Protein AF-A0AAD9Q3C8-F1 (afdb_monomer_lite)

pLDDT: mean 82.65, std 12.61, range [32.62, 93.69]

Structure (mmCIF, N/CA/C/O backbone):
data_AF-A0AAD9Q3C8-F1
#
_entry.id   AF-A0AAD9Q3C8-F1
#
loop_
_atom_site.group_PDB
_atom_site.id
_atom_site.type_symbol
_atom_site.label_atom_id
_atom_site.label_alt_id
_atom_site.label_comp_id
_atom_site.label_asym_id
_atom_site.label_entity_id
_atom_site.label_seq_id
_atom_site.pdbx_PDB_ins_code
_atom_site.Cartn_x
_atom_site.Cartn_y
_atom_site.Cartn_z
_atom_site.occupancy
_atom_site.B_iso_or_equiv
_atom_site.auth_seq_id
_atom_site.a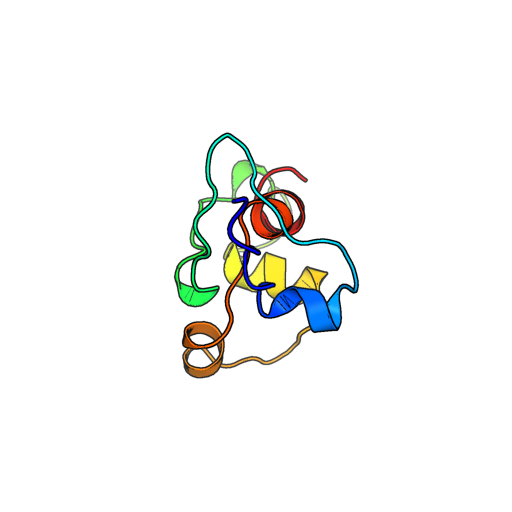uth_comp_id
_atom_site.auth_asym_id
_atom_site.auth_atom_id
_atom_site.pdbx_PDB_model_num
ATOM 1 N N . MET A 1 1 ? 18.973 -5.704 22.844 1.00 32.62 1 MET A N 1
ATOM 2 C CA . MET A 1 1 ? 17.507 -5.655 23.029 1.00 32.62 1 MET A CA 1
ATOM 3 C C . MET A 1 1 ? 16.893 -5.310 21.682 1.00 32.62 1 MET A C 1
ATOM 5 O O . MET A 1 1 ? 17.107 -4.205 21.211 1.00 32.62 1 MET A O 1
ATOM 9 N N . SER A 1 2 ? 16.266 -6.273 21.002 1.00 38.50 2 SER A N 1
ATOM 10 C CA . SER A 1 2 ? 15.640 -6.039 19.693 1.00 38.50 2 SER A CA 1
ATOM 11 C C . SER A 1 2 ? 14.272 -5.407 19.946 1.00 38.50 2 SER A C 1
ATOM 13 O O . SER A 1 2 ? 13.419 -6.035 20.575 1.00 38.50 2 SER A O 1
ATOM 15 N N . ALA A 1 3 ? 14.105 -4.135 19.579 1.00 44.09 3 ALA A N 1
ATOM 16 C CA . ALA A 1 3 ? 12.823 -3.457 19.693 1.00 44.09 3 ALA A CA 1
ATOM 17 C C . ALA A 1 3 ? 11.795 -4.265 18.895 1.00 44.09 3 ALA A C 1
ATOM 19 O O . ALA A 1 3 ? 11.970 -4.495 17.700 1.00 44.09 3 ALA A O 1
ATOM 20 N N . LYS A 1 4 ? 10.753 -4.744 19.575 1.00 45.56 4 LYS A N 1
ATOM 21 C CA . LYS A 1 4 ? 9.611 -5.402 18.947 1.00 45.56 4 LYS A CA 1
ATOM 22 C C . LYS A 1 4 ? 9.019 -4.385 17.972 1.00 45.56 4 LYS A C 1
ATOM 24 O O . LYS A 1 4 ? 8.370 -3.443 18.415 1.00 45.56 4 LYS A O 1
ATOM 29 N N . GLN A 1 5 ? 9.320 -4.509 16.678 1.00 58.22 5 GLN A N 1
ATOM 30 C CA . GLN A 1 5 ? 8.690 -3.681 15.654 1.00 58.22 5 GLN A CA 1
ATOM 31 C C . GLN A 1 5 ? 7.185 -3.919 15.788 1.00 58.22 5 GLN A C 1
ATOM 33 O O . GLN A 1 5 ? 6.716 -5.046 15.623 1.00 58.22 5 GLN A O 1
ATOM 38 N N . SER A 1 6 ? 6.447 -2.888 16.209 1.00 77.50 6 SER A N 1
ATOM 39 C CA . SER A 1 6 ? 4.987 -2.930 16.270 1.00 77.50 6 SER A CA 1
ATOM 40 C C . SER A 1 6 ? 4.476 -3.373 14.909 1.00 77.50 6 SER A C 1
ATOM 42 O O . SER A 1 6 ? 4.950 -2.858 13.904 1.00 77.50 6 SER A O 1
ATOM 44 N N . ASN A 1 7 ? 3.546 -4.323 14.853 1.00 89.56 7 ASN A N 1
ATOM 45 C CA . ASN A 1 7 ? 2.966 -4.743 13.581 1.00 89.56 7 ASN A CA 1
ATOM 46 C C . ASN A 1 7 ? 2.302 -3.544 12.880 1.00 89.56 7 ASN A C 1
ATOM 48 O O . ASN A 1 7 ? 1.749 -2.663 13.538 1.00 89.56 7 ASN A O 1
ATOM 52 N N . CYS A 1 8 ? 2.362 -3.487 11.548 1.00 92.19 8 CYS A N 1
ATOM 53 C CA . CYS A 1 8 ? 1.611 -2.486 10.795 1.00 92.19 8 CYS A CA 1
ATOM 54 C C . CYS A 1 8 ? 0.131 -2.881 10.725 1.00 92.19 8 CYS A C 1
ATOM 56 O O . CYS A 1 8 ? -0.216 -4.048 10.915 1.00 92.19 8 CYS A O 1
ATOM 58 N N . SER A 1 9 ? -0.740 -1.931 10.392 1.00 91.69 9 SER A N 1
ATOM 59 C CA . SER A 1 9 ? -2.196 -2.134 10.362 1.00 91.69 9 SER A CA 1
ATOM 60 C C . SER A 1 9 ? -2.633 -3.283 9.441 1.00 91.69 9 SER A C 1
ATOM 62 O O . SER A 1 9 ? -3.629 -3.946 9.698 1.00 91.69 9 SER A O 1
ATOM 64 N N . LEU A 1 10 ? -1.867 -3.564 8.382 1.00 90.12 10 LEU A N 1
ATOM 65 C CA . LEU A 1 10 ? -2.163 -4.657 7.446 1.00 90.12 10 LEU A CA 1
ATOM 66 C C . LEU A 1 10 ? -1.839 -6.058 7.986 1.00 90.12 10 LEU A C 1
ATOM 68 O O . LEU A 1 10 ? -2.275 -7.044 7.396 1.00 90.12 10 LEU A O 1
ATOM 72 N N . HIS A 1 11 ? -1.099 -6.178 9.091 1.00 90.56 11 HIS A N 1
ATOM 73 C CA . HIS A 1 11 ? -0.787 -7.475 9.693 1.00 90.56 11 HIS A CA 1
ATOM 74 C C . HIS A 1 11 ? -2.043 -8.228 10.129 1.00 90.56 11 HIS A C 1
ATOM 76 O O . HIS A 1 11 ? -2.143 -9.425 9.885 1.00 90.56 11 HIS A O 1
ATOM 82 N N . GLU A 1 12 ? -3.007 -7.528 10.731 1.00 86.38 12 GLU A N 1
ATOM 83 C CA . GLU A 1 12 ? -4.257 -8.135 11.205 1.00 86.38 12 GLU A CA 1
ATOM 84 C C . GLU A 1 12 ? -5.081 -8.720 10.053 1.00 86.38 12 GLU A C 1
ATOM 86 O O . GLU A 1 12 ? -5.765 -9.726 10.222 1.00 86.38 12 GLU A O 1
ATOM 91 N N . ILE A 1 13 ? -4.964 -8.130 8.864 1.00 87.81 13 ILE A N 1
ATOM 92 C CA . ILE A 1 13 ? -5.693 -8.549 7.666 1.00 87.81 13 ILE A CA 1
ATOM 93 C C . ILE A 1 13 ? -4.953 -9.685 6.960 1.00 87.81 13 ILE A C 1
ATOM 95 O O . ILE A 1 13 ? -5.550 -10.689 6.585 1.00 87.81 13 ILE A O 1
ATOM 99 N N . LEU A 1 14 ? -3.641 -9.537 6.781 1.00 88.25 14 LEU A N 1
ATOM 100 C CA . LEU A 1 14 ? -2.838 -10.476 6.001 1.00 88.25 14 LEU A CA 1
ATOM 101 C C . LEU A 1 14 ? -2.397 -11.698 6.800 1.00 88.25 14 LEU A C 1
ATOM 103 O O . LEU A 1 14 ? -1.998 -12.686 6.193 1.00 88.25 14 LEU A O 1
ATOM 107 N N . GLN A 1 15 ? -2.383 -11.611 8.134 1.00 88.44 15 GLN A N 1
ATOM 108 C CA . GLN A 1 15 ? -1.843 -12.636 9.036 1.00 88.44 15 GLN A CA 1
ATOM 109 C C . GLN A 1 15 ? -0.412 -13.073 8.654 1.00 88.44 15 GLN A C 1
ATOM 111 O O . GLN A 1 15 ? 0.039 -14.172 8.971 1.00 88.44 15 GLN A O 1
ATOM 116 N N . THR A 1 16 ? 0.331 -12.195 7.966 1.00 88.94 16 THR A N 1
ATOM 117 C CA . THR A 1 16 ? 1.720 -12.418 7.550 1.00 88.94 16 THR A CA 1
ATOM 118 C C . THR A 1 16 ? 2.668 -11.547 8.371 1.00 88.94 16 THR A C 1
ATOM 120 O O . THR A 1 16 ? 2.306 -10.422 8.736 1.00 88.94 16 THR A O 1
ATOM 123 N N . PRO A 1 17 ? 3.897 -12.012 8.664 1.00 90.06 17 PRO A N 1
ATOM 124 C CA . PRO A 1 17 ? 4.810 -11.271 9.528 1.00 90.06 17 PRO A CA 1
ATOM 125 C C . PRO A 1 17 ? 5.199 -9.914 8.935 1.00 90.06 17 PRO A C 1
ATOM 127 O O . PRO A 1 17 ? 5.613 -9.844 7.773 1.00 90.06 17 PRO A O 1
ATOM 130 N N . CYS A 1 18 ? 5.134 -8.862 9.755 1.00 91.88 18 CYS A N 1
ATOM 131 C CA . CYS A 1 18 ? 5.737 -7.571 9.436 1.00 91.88 18 CYS A CA 1
ATOM 132 C C . CYS A 1 18 ? 7.264 -7.672 9.359 1.00 91.88 18 CYS A C 1
ATOM 134 O O . CYS A 1 18 ? 7.876 -8.638 9.821 1.00 91.88 18 CYS A O 1
ATOM 136 N N . GLY A 1 19 ? 7.883 -6.659 8.762 1.00 89.88 19 GLY A N 1
ATOM 137 C CA . GLY A 1 19 ? 9.329 -6.522 8.804 1.00 89.88 19 GLY A CA 1
ATOM 138 C C . GLY A 1 19 ? 9.866 -5.450 7.873 1.00 89.88 19 GLY A C 1
ATOM 139 O O . GLY A 1 19 ? 9.128 -4.764 7.158 1.00 89.88 19 GLY A O 1
ATOM 140 N N . SER A 1 20 ? 11.188 -5.358 7.873 1.00 88.88 20 SER A N 1
ATOM 141 C CA . SER A 1 20 ? 11.962 -4.472 7.020 1.00 88.88 20 SER A CA 1
ATOM 142 C C . SER A 1 20 ? 12.083 -4.992 5.581 1.00 88.88 20 SER A C 1
ATOM 144 O O . SER A 1 20 ? 11.829 -6.163 5.278 1.00 88.88 20 SER A O 1
ATOM 146 N N . SER A 1 21 ? 12.450 -4.094 4.667 1.00 86.69 21 SER A N 1
ATOM 147 C CA . SER A 1 21 ? 12.759 -4.405 3.268 1.00 86.69 21 SER A CA 1
ATOM 148 C C . SER A 1 21 ? 13.730 -3.371 2.707 1.00 86.69 21 SER A C 1
ATOM 150 O O . SER A 1 21 ? 13.567 -2.178 2.955 1.00 86.69 21 SER A O 1
ATOM 152 N N . ARG A 1 22 ? 14.746 -3.820 1.954 1.00 83.00 22 ARG A N 1
ATOM 153 C CA . ARG A 1 22 ? 15.782 -2.971 1.327 1.00 83.00 22 ARG A CA 1
ATOM 154 C C . ARG A 1 22 ? 16.379 -1.917 2.276 1.00 83.00 22 ARG A C 1
ATOM 156 O O . ARG A 1 22 ? 16.528 -0.763 1.890 1.00 83.00 22 ARG A O 1
ATOM 163 N N . HIS A 1 23 ? 16.728 -2.323 3.498 1.00 84.06 23 HIS A N 1
ATOM 164 C CA . HIS A 1 23 ? 17.286 -1.453 4.551 1.00 84.06 23 HIS A CA 1
ATOM 165 C C . HIS A 1 23 ? 16.326 -0.383 5.094 1.00 84.06 23 HIS A C 1
ATOM 167 O O . HIS A 1 23 ? 16.746 0.482 5.855 1.00 84.06 23 HIS A O 1
ATOM 173 N N . ASN A 1 24 ? 15.044 -0.436 4.733 1.00 79.31 24 ASN A N 1
ATOM 174 C CA . ASN A 1 24 ? 14.023 0.399 5.341 1.00 79.31 24 ASN A CA 1
ATOM 175 C C . ASN A 1 24 ? 13.299 -0.397 6.431 1.00 79.31 24 ASN A C 1
ATOM 177 O O . ASN A 1 24 ? 12.846 -1.520 6.190 1.00 79.31 24 ASN A O 1
ATOM 181 N N . GLU A 1 25 ? 13.198 0.196 7.616 1.00 78.75 25 GLU A N 1
ATOM 182 C CA . GLU A 1 25 ? 12.525 -0.363 8.794 1.00 78.75 25 GLU A CA 1
ATOM 183 C C . GLU A 1 25 ? 11.303 0.468 9.212 1.00 78.75 25 GLU A C 1
ATOM 185 O O . GLU A 1 25 ? 10.486 0.014 10.011 1.00 78.75 25 GLU A O 1
ATOM 190 N N . SER A 1 26 ? 11.150 1.669 8.650 1.00 86.62 26 SER A N 1
ATOM 191 C CA . SER A 1 26 ? 10.123 2.621 9.054 1.00 86.62 26 SER A CA 1
ATOM 192 C C . SER A 1 26 ? 8.777 2.282 8.435 1.00 86.62 26 SER A C 1
ATOM 194 O O . SER A 1 26 ? 8.647 2.087 7.225 1.00 86.62 26 SER A O 1
ATOM 196 N N . HIS A 1 27 ? 7.752 2.247 9.280 1.00 90.44 27 HIS A N 1
ATOM 197 C CA . HIS A 1 27 ? 6.372 2.177 8.827 1.00 90.44 27 HIS A CA 1
ATOM 198 C C . HIS A 1 27 ? 5.956 3.534 8.264 1.00 90.44 27 HIS A C 1
ATOM 200 O O . HIS A 1 27 ? 6.359 4.571 8.785 1.00 90.44 27 HIS A O 1
ATOM 206 N N . VAL A 1 28 ? 5.145 3.509 7.213 1.00 91.75 28 VAL A N 1
ATOM 207 C CA . VAL A 1 28 ? 4.564 4.711 6.600 1.00 91.75 28 VAL A CA 1
ATOM 208 C C . VAL A 1 28 ? 3.050 4.588 6.576 1.00 91.75 28 VAL A C 1
ATOM 210 O O . VAL A 1 28 ? 2.519 3.475 6.681 1.00 91.75 28 VAL A O 1
ATOM 213 N N . PHE A 1 29 ? 2.349 5.706 6.430 1.00 93.06 29 PHE A N 1
ATOM 214 C CA . PHE A 1 29 ? 0.915 5.664 6.194 1.00 93.06 29 PHE A CA 1
ATOM 215 C C . PHE A 1 29 ? 0.621 5.232 4.761 1.00 93.06 29 PHE A C 1
ATOM 217 O O . PHE A 1 29 ? 1.380 5.493 3.823 1.00 93.06 29 PHE A O 1
ATOM 224 N N . LEU A 1 30 ? -0.514 4.567 4.571 1.00 91.00 30 LEU A N 1
ATOM 225 C CA . LEU A 1 30 ? -0.932 4.118 3.249 1.00 91.00 30 LEU A CA 1
ATOM 226 C C . LEU A 1 30 ? -1.222 5.313 2.328 1.00 91.00 30 LEU A C 1
ATOM 228 O O . LEU A 1 30 ? -0.958 5.234 1.134 1.00 91.00 30 LEU A O 1
ATOM 232 N N . SER A 1 31 ? -1.651 6.448 2.892 1.00 90.06 31 SER A N 1
ATOM 233 C CA . SER A 1 31 ? -1.788 7.731 2.185 1.00 90.06 31 SER A CA 1
ATOM 234 C C . SER A 1 31 ? -0.471 8.287 1.624 1.00 90.06 31 SER A C 1
ATOM 236 O O . SER A 1 31 ? -0.499 9.106 0.714 1.00 90.06 31 SER A O 1
ATOM 238 N N . GLU A 1 32 ? 0.683 7.860 2.146 1.00 90.44 32 GLU A N 1
ATOM 239 C CA . GLU A 1 32 ? 2.015 8.280 1.679 1.00 90.44 32 GLU A CA 1
ATOM 240 C C . G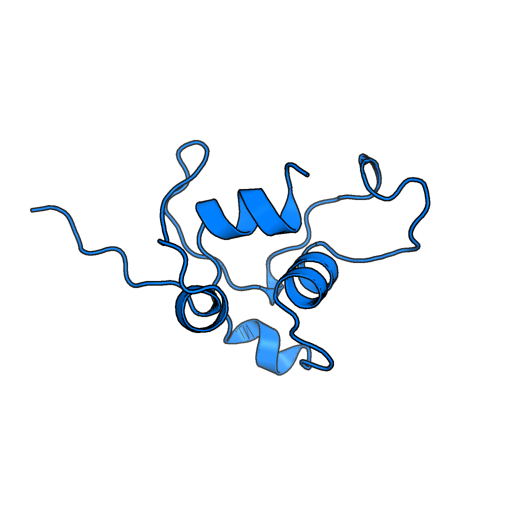LU A 1 32 ? 2.589 7.330 0.608 1.00 90.44 32 GLU A C 1
ATOM 242 O O . GLU A 1 32 ? 3.689 7.535 0.088 1.00 90.44 32 GLU A O 1
ATOM 247 N N . CYS A 1 33 ? 1.863 6.261 0.268 1.00 89.44 33 CYS A N 1
ATOM 248 C CA . CYS A 1 33 ? 2.245 5.327 -0.785 1.00 89.44 33 CYS A CA 1
ATOM 249 C C . CYS A 1 33 ? 1.805 5.871 -2.151 1.00 89.44 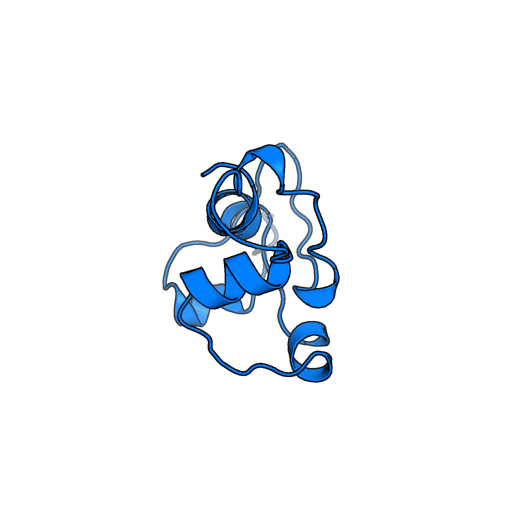33 CYS A C 1
ATOM 251 O O . CYS A 1 33 ? 0.683 5.630 -2.593 1.00 89.44 33 CYS A O 1
ATOM 253 N N . ASN A 1 34 ? 2.696 6.616 -2.811 1.00 87.69 34 ASN A N 1
ATOM 254 C CA . ASN A 1 34 ? 2.448 7.234 -4.117 1.00 87.69 34 ASN A CA 1
ATOM 255 C C . ASN A 1 34 ? 3.503 6.903 -5.184 1.00 87.69 34 ASN A C 1
ATOM 257 O O . ASN A 1 34 ? 3.637 7.657 -6.147 1.00 87.69 34 ASN A O 1
ATOM 261 N N . VAL A 1 35 ? 4.295 5.837 -5.003 1.00 86.81 35 VAL A N 1
ATOM 262 C CA . VAL A 1 35 ? 5.350 5.531 -5.976 1.00 86.81 35 VAL A CA 1
ATOM 263 C C . VAL A 1 35 ? 4.737 5.332 -7.357 1.00 86.81 35 VAL A C 1
ATOM 265 O O . VAL A 1 35 ? 3.672 4.728 -7.491 1.00 86.81 35 VAL A O 1
ATOM 268 N N . ASP A 1 36 ? 5.428 5.829 -8.375 1.00 84.12 36 ASP A N 1
ATOM 269 C CA . ASP A 1 36 ? 5.031 5.572 -9.746 1.00 84.12 36 ASP A CA 1
ATOM 270 C C . ASP A 1 36 ? 5.145 4.070 -10.043 1.00 84.12 36 ASP A C 1
ATOM 272 O O . ASP A 1 36 ? 6.232 3.486 -10.020 1.00 84.12 36 ASP A O 1
ATOM 276 N N . ILE A 1 37 ? 3.991 3.447 -10.271 1.00 84.31 37 ILE A N 1
ATOM 277 C CA . ILE A 1 37 ? 3.843 2.035 -10.635 1.00 84.31 37 ILE A CA 1
ATOM 278 C C . ILE A 1 37 ? 3.385 1.868 -12.090 1.00 84.31 37 ILE A C 1
ATOM 280 O O . ILE A 1 37 ? 3.078 0.750 -12.506 1.00 84.31 37 ILE A O 1
ATOM 284 N N . SER A 1 38 ? 3.368 2.946 -12.883 1.00 80.44 38 SER A N 1
ATOM 285 C CA . SER A 1 38 ? 2.937 2.936 -14.290 1.00 80.44 38 SER A CA 1
ATOM 286 C C . SER A 1 38 ? 3.695 1.906 -15.134 1.00 80.44 38 SER A C 1
ATOM 288 O O . SER A 1 38 ? 3.092 1.214 -15.954 1.00 80.44 38 SER A O 1
ATOM 290 N N . ALA A 1 39 ? 4.989 1.708 -14.855 1.00 78.00 39 ALA A N 1
ATOM 291 C CA . ALA A 1 39 ? 5.817 0.688 -15.500 1.00 78.00 39 ALA A CA 1
ATOM 292 C C . ALA A 1 39 ? 5.262 -0.744 -15.337 1.00 78.00 39 ALA A C 1
ATOM 294 O O . ALA A 1 39 ? 5.420 -1.572 -16.233 1.00 78.00 39 ALA A O 1
ATOM 295 N N . HIS A 1 40 ? 4.584 -1.032 -14.223 1.00 74.00 40 HIS A N 1
ATOM 296 C CA . HIS A 1 40 ? 3.945 -2.327 -13.969 1.00 74.00 40 HIS A CA 1
ATOM 297 C C . HIS A 1 40 ? 2.493 -2.372 -14.478 1.00 74.00 40 HIS A C 1
ATOM 299 O O . HIS A 1 40 ? 1.978 -3.438 -14.816 1.00 74.00 40 HIS A O 1
ATOM 305 N N . LEU A 1 41 ? 1.830 -1.217 -14.582 1.00 72.44 41 LEU A N 1
ATOM 306 C CA . LEU A 1 41 ? 0.421 -1.084 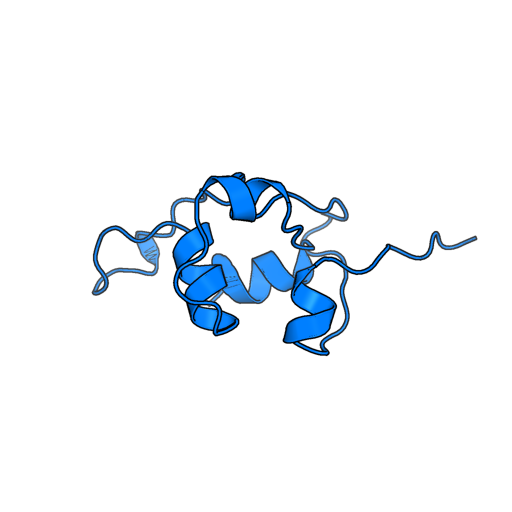-14.960 1.00 72.44 41 LEU A CA 1
ATOM 307 C C . LEU A 1 41 ? 0.193 -0.939 -16.470 1.00 72.44 41 LEU A C 1
ATOM 309 O O . LEU A 1 41 ? -0.833 -0.408 -16.865 1.00 72.44 41 LEU A O 1
ATOM 313 N N . SER A 1 42 ? 1.067 -1.469 -17.333 1.00 64.88 42 SER A N 1
ATOM 314 C CA . SER A 1 42 ? 0.960 -1.356 -18.809 1.00 64.88 42 SER A CA 1
ATOM 315 C C . SER A 1 42 ? -0.419 -1.678 -19.436 1.00 64.88 42 SER A C 1
ATOM 317 O O . SER A 1 42 ? -0.633 -1.395 -20.614 1.00 64.88 42 SER A O 1
ATOM 319 N N . LYS A 1 43 ? -1.359 -2.269 -18.678 1.00 61.22 43 LYS A N 1
ATOM 320 C CA . LYS A 1 43 ? -2.750 -2.553 -19.073 1.00 61.22 43 LYS A CA 1
ATOM 321 C C . LYS A 1 43 ? -3.831 -2.148 -18.054 1.00 61.22 43 LYS A C 1
ATOM 323 O O . LYS A 1 43 ? -5.005 -2.404 -18.307 1.00 61.22 43 LYS A O 1
ATOM 328 N N . CYS A 1 44 ? -3.471 -1.554 -16.921 1.00 58.06 44 CYS A N 1
ATOM 329 C CA . CYS A 1 44 ? -4.412 -1.076 -15.906 1.00 58.06 44 CYS A CA 1
ATOM 330 C C . CYS A 1 44 ? -4.366 0.455 -15.908 1.00 58.06 44 CYS A C 1
ATOM 332 O O . CYS A 1 44 ? -3.290 1.013 -16.070 1.00 58.06 44 CYS A O 1
ATOM 334 N N . GLY A 1 45 ? -5.511 1.131 -15.785 1.00 64.44 45 GLY A N 1
ATOM 335 C CA . GLY A 1 45 ? -5.573 2.600 -15.813 1.00 64.44 45 GLY A CA 1
ATOM 336 C C . GLY A 1 45 ? -4.767 3.283 -14.699 1.00 64.44 45 GLY A C 1
ATOM 337 O O . GLY A 1 45 ? -4.036 2.629 -13.957 1.00 64.44 45 GLY A O 1
ATOM 338 N N . ASP A 1 46 ? -4.936 4.599 -14.560 1.00 73.12 46 ASP A N 1
ATOM 339 C CA . ASP A 1 46 ? -4.276 5.397 -13.519 1.00 73.12 46 ASP A CA 1
ATOM 340 C C . ASP A 1 46 ? -4.711 4.933 -12.117 1.00 73.12 46 ASP A C 1
ATOM 342 O O . ASP A 1 46 ? -5.726 5.372 -11.580 1.00 73.12 46 ASP A O 1
ATOM 346 N N . VAL A 1 47 ? -3.954 3.997 -11.544 1.00 84.06 47 VAL A N 1
ATOM 347 C CA . VAL A 1 47 ? -4.139 3.459 -10.194 1.00 84.06 47 VAL A CA 1
ATOM 348 C C . VAL A 1 47 ? -2.913 3.830 -9.374 1.00 84.06 47 VAL A C 1
ATOM 350 O O . VAL A 1 47 ? -1.774 3.598 -9.784 1.00 84.06 47 VAL A O 1
ATOM 353 N N . THR A 1 48 ? -3.141 4.398 -8.197 1.00 87.69 48 THR A N 1
ATOM 354 C CA . THR A 1 48 ? -2.072 4.759 -7.262 1.00 87.69 48 THR A CA 1
ATOM 355 C C . THR A 1 48 ? -1.511 3.528 -6.541 1.00 87.69 48 THR A C 1
ATOM 357 O O . THR A 1 48 ? -2.181 2.503 -6.391 1.00 87.69 48 THR A O 1
ATOM 360 N N . GLU A 1 49 ? -0.279 3.621 -6.025 1.00 91.06 49 GLU A N 1
ATOM 361 C CA . GLU A 1 49 ? 0.316 2.564 -5.190 1.00 91.06 49 GLU A CA 1
ATOM 362 C C . GLU A 1 49 ? -0.599 2.195 -4.004 1.00 91.06 49 GLU A C 1
ATOM 364 O O . GLU A 1 49 ? -0.804 1.013 -3.727 1.00 91.06 49 GLU A O 1
ATOM 369 N N . ALA A 1 50 ? -1.198 3.187 -3.341 1.00 89.75 50 ALA A N 1
ATOM 370 C CA . ALA A 1 50 ? -2.154 2.990 -2.254 1.00 89.75 50 ALA A CA 1
ATOM 371 C C . ALA A 1 50 ? -3.387 2.169 -2.678 1.00 89.75 50 ALA A C 1
ATOM 373 O O . ALA A 1 50 ? -3.757 1.208 -1.999 1.00 89.75 50 ALA A O 1
ATOM 374 N N . GLU A 1 51 ? -4.008 2.506 -3.808 1.00 88.00 51 GLU A N 1
ATOM 375 C CA . GLU A 1 51 ? -5.177 1.788 -4.335 1.00 88.00 51 GLU A CA 1
ATOM 376 C C . GLU A 1 51 ? -4.844 0.353 -4.733 1.00 88.00 51 GLU A C 1
ATOM 378 O O . GLU A 1 51 ? -5.601 -0.572 -4.419 1.00 88.00 51 GLU A O 1
ATOM 383 N N . LEU A 1 52 ? -3.681 0.144 -5.352 1.00 89.06 52 LEU A N 1
ATOM 384 C CA . LEU A 1 52 ? -3.194 -1.193 -5.667 1.00 89.06 52 LEU A CA 1
ATOM 385 C C . LEU A 1 52 ? -3.019 -2.031 -4.394 1.00 89.06 52 LEU A C 1
ATOM 387 O O . LEU A 1 52 ? -3.475 -3.178 -4.339 1.00 89.06 52 LEU A O 1
ATOM 391 N N . ILE A 1 53 ? -2.378 -1.465 -3.366 1.00 91.69 53 ILE A N 1
ATOM 392 C CA . ILE A 1 53 ? -2.172 -2.141 -2.083 1.00 91.69 53 ILE A CA 1
ATOM 393 C C . ILE A 1 53 ? -3.524 -2.508 -1.463 1.00 91.69 53 ILE A C 1
ATOM 395 O O . ILE A 1 53 ? -3.710 -3.669 -1.102 1.00 91.69 53 ILE A O 1
ATOM 399 N N . MET A 1 54 ? -4.474 -1.567 -1.391 1.00 90.06 54 MET A N 1
ATOM 400 C CA . MET A 1 54 ? -5.826 -1.815 -0.871 1.00 90.06 54 MET A CA 1
ATOM 401 C C . MET A 1 54 ? -6.525 -2.959 -1.606 1.00 90.06 54 MET A C 1
ATOM 403 O O . MET A 1 54 ? -7.018 -3.897 -0.975 1.00 90.06 54 MET A O 1
ATOM 407 N N . SER A 1 55 ? -6.503 -2.923 -2.942 1.00 87.88 55 SER A N 1
ATOM 408 C CA . SER A 1 55 ? -7.122 -3.959 -3.767 1.00 87.88 55 SER A CA 1
ATOM 409 C C . SER A 1 55 ? -6.521 -5.339 -3.500 1.00 87.88 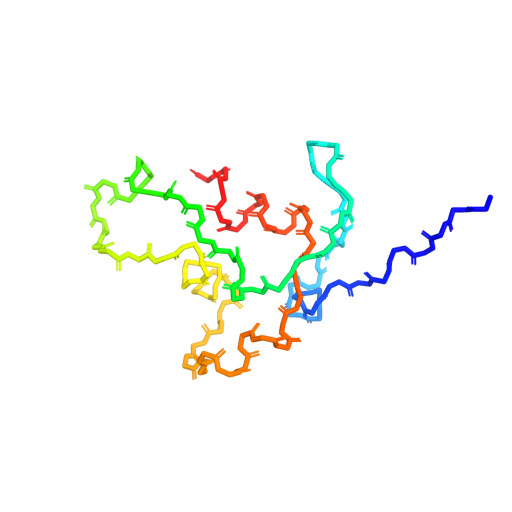55 SER A C 1
ATOM 411 O O . SER A 1 55 ? -7.242 -6.336 -3.540 1.00 87.88 55 SER A O 1
ATOM 413 N N . ARG A 1 56 ? -5.214 -5.418 -3.230 1.00 88.56 56 ARG A N 1
ATOM 414 C CA . ARG A 1 56 ? -4.508 -6.683 -2.976 1.00 88.56 56 ARG A CA 1
ATOM 415 C C . ARG A 1 56 ? -4.730 -7.237 -1.580 1.00 88.56 56 ARG A C 1
ATOM 417 O O . ARG A 1 56 ? -4.734 -8.452 -1.419 1.00 88.56 56 ARG A O 1
ATOM 424 N N . VAL A 1 57 ? -4.942 -6.374 -0.590 1.00 89.44 57 VAL A N 1
ATOM 425 C CA . VAL A 1 57 ? -5.323 -6.810 0.762 1.00 89.44 57 VAL A CA 1
ATOM 426 C C . VAL A 1 57 ? -6.825 -7.084 0.898 1.00 89.44 57 VAL A C 1
ATOM 428 O O . VAL A 1 57 ? -7.281 -7.458 1.972 1.00 89.44 57 VAL A O 1
ATOM 431 N N . GLY A 1 58 ? -7.604 -6.898 -0.174 1.00 87.12 58 GLY A N 1
ATOM 432 C CA . GLY A 1 58 ? -9.050 -7.125 -0.176 1.00 87.12 58 GLY A CA 1
ATOM 433 C C . GLY A 1 58 ? -9.862 -6.017 0.501 1.00 87.12 58 GLY A C 1
ATOM 434 O O . GLY A 1 58 ? -11.058 -6.194 0.726 1.00 87.12 58 GLY A O 1
ATOM 435 N N . ILE A 1 59 ? -9.251 -4.867 0.799 1.00 85.25 59 ILE A N 1
ATOM 436 C CA . ILE A 1 59 ? -9.960 -3.696 1.319 1.00 85.25 59 ILE A CA 1
ATOM 437 C C . ILE A 1 59 ? -10.566 -2.938 0.138 1.00 85.25 59 ILE A C 1
ATOM 439 O O . ILE A 1 59 ? -9.865 -2.544 -0.793 1.00 85.25 59 ILE A O 1
ATOM 443 N N . ARG A 1 60 ? -11.878 -2.699 0.183 1.00 78.69 60 ARG A N 1
ATOM 444 C CA . ARG A 1 60 ? -12.597 -1.889 -0.808 1.00 78.69 60 ARG A CA 1
ATOM 445 C C . ARG A 1 60 ? -13.280 -0.711 -0.120 1.00 78.69 60 ARG A C 1
ATOM 447 O O . ARG A 1 60 ? -13.860 -0.882 0.945 1.00 78.69 60 ARG A O 1
ATOM 454 N N . GLY A 1 61 ? -13.238 0.463 -0.753 1.00 74.44 61 GLY A N 1
ATOM 455 C CA . GLY A 1 61 ? -14.022 1.629 -0.332 1.00 74.44 61 GLY A CA 1
ATOM 456 C C . GLY A 1 61 ? -13.493 2.391 0.887 1.00 74.44 61 GLY A C 1
ATOM 457 O O . GLY A 1 61 ? -14.267 3.106 1.515 1.00 74.44 61 GLY A O 1
ATOM 458 N N . MET A 1 62 ? -12.206 2.263 1.230 1.00 82.12 62 MET A N 1
ATOM 459 C CA . MET A 1 62 ? -11.595 3.143 2.232 1.00 82.12 62 MET A CA 1
ATOM 460 C C . MET A 1 62 ? -11.509 4.578 1.705 1.00 82.12 62 MET A C 1
ATOM 462 O O . MET A 1 62 ? -11.045 4.811 0.589 1.00 82.12 62 MET A O 1
ATOM 466 N N . SER A 1 63 ? -11.936 5.546 2.516 1.00 83.50 63 SER A N 1
ATOM 467 C CA . SER A 1 63 ? -11.796 6.966 2.193 1.00 83.50 63 SER A CA 1
ATOM 468 C C . SER A 1 63 ? -10.353 7.441 2.377 1.00 83.50 63 SER A C 1
ATOM 470 O O . SER A 1 63 ? -9.585 6.863 3.149 1.00 83.50 63 SER A O 1
ATOM 472 N N . ALA A 1 64 ? -9.993 8.554 1.732 1.00 80.94 64 ALA A N 1
ATOM 473 C CA . ALA A 1 64 ? -8.677 9.177 1.899 1.00 80.94 64 ALA A CA 1
ATOM 474 C C . ALA A 1 64 ? -8.345 9.476 3.375 1.00 80.94 64 ALA A C 1
ATOM 476 O O . ALA A 1 64 ? -7.206 9.306 3.797 1.00 80.94 64 ALA A O 1
ATOM 477 N N . THR A 1 65 ? -9.342 9.844 4.184 1.00 86.25 65 THR A N 1
ATOM 478 C CA . THR A 1 65 ? -9.177 10.055 5.630 1.00 86.25 65 THR A CA 1
ATOM 479 C C . THR A 1 65 ? -8.878 8.757 6.372 1.00 86.25 65 THR A C 1
ATOM 481 O O . THR A 1 65 ? -8.097 8.753 7.310 1.00 86.25 65 THR A O 1
ATOM 484 N N . GLN A 1 66 ? -9.455 7.624 5.971 1.00 86.00 66 GLN A N 1
ATOM 485 C CA . GLN A 1 66 ? -9.132 6.344 6.609 1.00 86.00 66 GLN A CA 1
ATOM 486 C C . GLN A 1 66 ? -7.697 5.911 6.291 1.00 86.00 66 GLN A C 1
ATOM 488 O O . GLN A 1 66 ? -7.019 5.362 7.159 1.00 86.00 66 GLN A O 1
ATOM 493 N N . LEU A 1 67 ? -7.203 6.227 5.090 1.00 84.81 67 LEU A N 1
ATOM 494 C CA . LEU A 1 67 ? -5.833 5.912 4.680 1.00 84.81 67 LEU A CA 1
ATOM 495 C C . LEU A 1 67 ? -4.763 6.573 5.555 1.00 84.81 67 LEU A C 1
ATOM 497 O O . LEU A 1 67 ? -3.698 5.983 5.737 1.00 84.81 67 LEU A O 1
ATOM 501 N N . THR A 1 68 ? -5.042 7.743 6.139 1.00 88.12 68 THR A N 1
ATOM 502 C CA . THR A 1 68 ? -4.093 8.439 7.029 1.00 88.12 68 THR A CA 1
ATOM 503 C C . THR A 1 68 ? -3.933 7.762 8.389 1.00 88.12 68 THR A C 1
ATOM 505 O O . THR A 1 68 ? -3.066 8.149 9.164 1.00 88.12 68 THR A O 1
ATOM 508 N N . HIS A 1 69 ? -4.754 6.755 8.701 1.00 88.75 69 HIS A N 1
ATOM 509 C CA . HIS A 1 69 ? -4.667 5.975 9.939 1.00 88.75 69 HIS A CA 1
ATOM 510 C C . HIS A 1 69 ? -4.143 4.550 9.717 1.00 88.75 69 HIS A C 1
ATOM 512 O O . HIS A 1 69 ? -3.863 3.839 10.682 1.00 88.75 69 HIS A O 1
ATOM 518 N N . VAL A 1 70 ? -3.995 4.120 8.460 1.00 90.31 70 VAL A N 1
ATOM 519 C CA . VAL A 1 70 ? -3.511 2.780 8.116 1.00 90.31 70 VAL A CA 1
ATOM 520 C C . VAL A 1 70 ? -2.010 2.836 7.899 1.00 90.31 70 VAL A C 1
ATOM 522 O O . VAL A 1 70 ? -1.528 3.539 7.016 1.00 90.31 70 VAL A O 1
ATOM 525 N N . THR A 1 71 ? -1.268 2.059 8.682 1.00 93.69 71 THR A N 1
ATOM 526 C CA . THR A 1 71 ? 0.182 1.926 8.528 1.00 93.69 71 THR A CA 1
ATOM 527 C C . THR A 1 71 ? 0.544 0.684 7.722 1.00 93.69 71 THR A C 1
ATOM 529 O O . THR A 1 71 ? -0.100 -0.367 7.824 1.00 93.69 71 THR A O 1
ATOM 532 N N . ILE A 1 72 ? 1.628 0.780 6.956 1.00 93.00 72 ILE A N 1
ATOM 533 C CA . ILE A 1 72 ? 2.212 -0.327 6.203 1.00 93.00 72 ILE A CA 1
ATOM 534 C C . ILE A 1 72 ? 3.712 -0.440 6.483 1.00 93.00 72 ILE A C 1
ATOM 536 O O . ILE A 1 72 ? 4.442 0.552 6.481 1.00 93.00 72 ILE A O 1
ATOM 540 N N . CYS A 1 73 ? 4.178 -1.667 6.732 1.00 93.69 73 CYS A N 1
ATOM 541 C CA . CYS A 1 73 ? 5.598 -1.941 6.924 1.00 93.69 73 CYS A CA 1
ATOM 542 C C . CYS A 1 73 ? 6.337 -2.062 5.578 1.00 93.69 73 CYS A C 1
ATOM 544 O O . CYS A 1 73 ? 5.726 -2.428 4.564 1.00 93.69 73 CYS A O 1
ATOM 546 N N . PRO A 1 74 ? 7.661 -1.833 5.545 1.00 91.62 74 PRO A N 1
ATOM 547 C CA . PRO A 1 74 ? 8.458 -1.951 4.326 1.00 91.62 74 PRO A CA 1
ATOM 548 C C . PRO A 1 74 ? 8.319 -3.302 3.617 1.00 91.62 74 PRO A C 1
ATOM 550 O O . PRO A 1 74 ? 8.247 -3.340 2.389 1.00 91.62 74 PRO A O 1
ATOM 553 N N . ARG A 1 75 ? 8.228 -4.413 4.362 1.00 92.56 75 ARG A N 1
ATOM 554 C CA . ARG A 1 75 ? 7.995 -5.750 3.794 1.00 92.56 75 ARG A CA 1
ATOM 555 C C . ARG A 1 75 ? 6.665 -5.839 3.046 1.00 92.56 75 ARG A C 1
ATOM 557 O O . ARG A 1 75 ? 6.656 -6.260 1.892 1.00 92.56 75 ARG A O 1
ATOM 564 N N . HIS A 1 76 ? 5.561 -5.432 3.674 1.00 93.06 76 HIS A N 1
ATOM 565 C CA . HIS A 1 76 ? 4.235 -5.487 3.049 1.00 93.06 76 HIS A CA 1
ATOM 566 C C . HIS A 1 76 ? 4.127 -4.522 1.871 1.00 93.06 76 HIS A C 1
ATOM 568 O O . HIS A 1 76 ? 3.609 -4.901 0.825 1.00 93.06 76 HIS A O 1
ATOM 574 N N . ARG A 1 77 ? 4.681 -3.309 1.980 1.00 92.69 77 ARG A N 1
ATOM 575 C CA . ARG A 1 77 ? 4.726 -2.360 0.857 1.00 92.69 77 ARG A CA 1
ATOM 576 C C . ARG A 1 77 ? 5.506 -2.931 -0.326 1.00 92.69 77 ARG A C 1
ATOM 578 O O . ARG A 1 77 ? 5.083 -2.792 -1.469 1.00 92.69 77 ARG A O 1
ATOM 585 N N . HIS A 1 78 ? 6.621 -3.609 -0.060 1.00 90.19 78 HIS A N 1
ATOM 586 C CA . HIS A 1 78 ? 7.431 -4.248 -1.095 1.00 90.19 78 HIS A CA 1
ATOM 587 C C . HIS A 1 78 ? 6.643 -5.327 -1.852 1.00 90.19 78 HIS A C 1
ATOM 589 O O . HIS A 1 78 ? 6.638 -5.309 -3.081 1.00 90.19 78 HIS A O 1
ATOM 595 N N . SER A 1 79 ? 5.946 -6.219 -1.137 1.00 88.94 79 SER A N 1
ATOM 596 C CA . SER A 1 79 ? 5.159 -7.299 -1.750 1.00 88.94 79 SER A CA 1
ATOM 597 C C . SER A 1 79 ? 3.870 -6.818 -2.420 1.00 88.94 79 SER A C 1
ATOM 599 O O . SER A 1 79 ? 3.448 -7.391 -3.417 1.00 88.94 79 SER A O 1
ATOM 601 N N . LEU A 1 80 ? 3.221 -5.786 -1.873 1.00 88.94 80 LEU A N 1
ATOM 602 C CA . LEU A 1 80 ? 1.896 -5.353 -2.321 1.00 88.94 80 LEU A CA 1
ATOM 603 C C . LEU A 1 80 ? 1.950 -4.211 -3.337 1.00 88.94 80 LEU A C 1
ATOM 605 O O . LEU A 1 80 ? 1.104 -4.180 -4.222 1.00 88.94 80 LEU A O 1
ATOM 609 N N . GLY A 1 81 ? 2.919 -3.300 -3.237 1.00 83.19 81 GLY A N 1
ATOM 610 C CA . GLY A 1 81 ? 2.970 -2.084 -4.055 1.00 83.19 81 GLY A CA 1
ATOM 611 C C . GLY A 1 81 ? 4.053 -2.075 -5.133 1.00 83.19 81 GLY A C 1
ATOM 612 O O . GLY A 1 81 ? 3.800 -1.589 -6.229 1.00 83.19 81 GLY A O 1
ATOM 613 N N . ARG A 1 82 ? 5.252 -2.614 -4.853 1.00 75.94 82 ARG A N 1
ATOM 614 C CA . ARG A 1 82 ? 6.461 -2.256 -5.627 1.00 75.94 82 ARG A CA 1
ATOM 615 C C . ARG A 1 82 ? 7.127 -3.347 -6.466 1.00 75.94 82 ARG A C 1
ATOM 617 O O . ARG A 1 82 ? 7.711 -3.009 -7.482 1.00 75.94 82 ARG A O 1
ATOM 624 N N . PHE A 1 83 ? 7.136 -4.607 -6.037 1.00 70.50 83 PHE A N 1
ATOM 625 C CA . PHE A 1 83 ? 7.969 -5.640 -6.681 1.00 70.50 83 PHE A CA 1
ATOM 626 C C . PHE A 1 83 ? 7.158 -6.871 -7.065 1.00 70.50 83 PHE A C 1
ATOM 628 O O . PHE A 1 83 ? 7.456 -7.986 -6.640 1.00 70.50 83 PHE A O 1
ATOM 635 N N . TRP A 1 84 ? 6.113 -6.626 -7.844 1.00 65.38 84 TRP A N 1
ATOM 636 C CA . TRP A 1 84 ? 5.175 -7.620 -8.343 1.00 65.38 84 TRP A CA 1
ATOM 637 C C . TRP A 1 84 ? 5.237 -7.746 -9.862 1.00 65.38 84 TRP A C 1
ATOM 639 O O . TRP A 1 84 ? 5.648 -6.764 -10.526 1.00 65.38 84 TRP A O 1
#

Secondary structure (DSSP, 8-state):
-----PPPTTHHHH------BTTB---EEGGG-----TTT-TTS-S--HHHHHHHHTT-----HHHHTT-EE-HHHHIIIII--

Radius of gyration: 12.82 Å; chains: 1; bounding box: 32×23×42 Å

Organism: Acropora cervicornis (NCBI:txid6130)

Sequence (84 aa):
MSAKQSNCSLHEILQTPCGSSRHNESHVFLSECNVDISAHLSKCGDVTEAELIMSRVGIRGMSATQLTH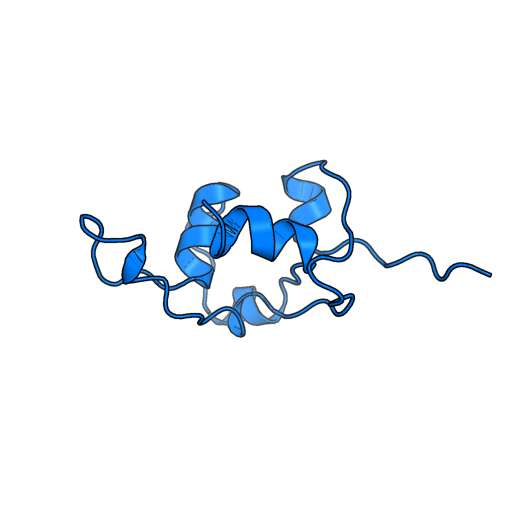VTICPRHRHSLGRFW

Foldseek 3Di:
DDPPLPDFQLCVLVVDDFAADPPDFDKDFLLPQADDPCVVPVPPPPDGLSRQLCVVSVHPDDDSVNSRVGIDGNVSSCVRRNPD